Protein AF-G8PAB4-F1 (afdb_monomer_lite)

Radius of gyration: 19.18 Å; chains: 1; bounding box: 42×25×49 Å

Structure (mmCIF, N/CA/C/O backbone):
data_AF-G8PAB4-F1
#
_entry.id   AF-G8PAB4-F1
#
loop_
_atom_site.group_PDB
_atom_site.id
_atom_site.type_symbol
_atom_site.label_atom_id
_atom_site.label_alt_id
_atom_site.label_comp_id
_atom_site.label_asym_id
_atom_site.label_entity_id
_atom_site.label_seq_id
_atom_site.pdbx_PDB_ins_code
_atom_site.Cartn_x
_atom_site.Cartn_y
_atom_site.Cartn_z
_atom_site.occupancy
_atom_site.B_iso_or_equiv
_atom_site.auth_seq_id
_atom_site.auth_comp_id
_atom_site.auth_asym_id
_atom_site.auth_atom_id
_atom_site.pdbx_PDB_model_num
ATOM 1 N N . MET A 1 1 ? -9.736 18.673 10.067 1.00 57.06 1 MET A N 1
ATOM 2 C CA . MET A 1 1 ? -11.019 18.011 9.755 1.00 57.06 1 MET A CA 1
ATOM 3 C C . MET A 1 1 ? -11.489 17.278 11.002 1.00 57.06 1 MET A C 1
ATOM 5 O O . MET A 1 1 ? -10.671 17.050 11.885 1.00 57.06 1 MET A O 1
ATOM 9 N N . ASN A 1 2 ? -12.789 17.009 11.145 1.00 74.50 2 ASN A N 1
ATOM 10 C CA . ASN A 1 2 ? -13.299 16.189 12.247 1.00 74.50 2 ASN A CA 1
ATOM 11 C C . ASN A 1 2 ? -12.961 14.717 11.953 1.00 74.50 2 ASN A C 1
ATOM 13 O O . ASN A 1 2 ? -13.201 14.254 10.841 1.00 74.50 2 ASN A O 1
ATOM 17 N N . THR A 1 3 ? -12.430 13.981 12.931 1.00 77.19 3 THR A N 1
ATOM 18 C CA . THR A 1 3 ? -12.027 12.567 12.799 1.00 77.19 3 THR A CA 1
ATOM 19 C C . THR A 1 3 ? -13.170 11.675 12.298 1.00 77.19 3 THR A C 1
ATOM 21 O O . THR A 1 3 ? -12.940 10.711 11.573 1.00 77.19 3 THR A O 1
ATOM 24 N N . ARG A 1 4 ? -14.425 12.024 12.611 1.00 75.19 4 ARG A N 1
ATOM 25 C CA . ARG A 1 4 ? -15.613 11.330 12.087 1.00 75.19 4 ARG A CA 1
ATOM 26 C C . ARG A 1 4 ? -15.779 11.461 10.572 1.00 75.19 4 ARG A C 1
ATOM 28 O O . ARG A 1 4 ? -16.121 10.482 9.912 1.00 75.19 4 ARG A O 1
ATOM 35 N N . ASP A 1 5 ? -15.517 12.645 10.024 1.00 81.50 5 ASP A N 1
ATOM 36 C CA . ASP A 1 5 ? -15.650 12.892 8.585 1.00 81.50 5 ASP A CA 1
ATOM 37 C C . ASP A 1 5 ? -14.585 12.118 7.796 1.00 81.50 5 ASP A C 1
ATOM 39 O O . ASP A 1 5 ? -14.875 11.581 6.729 1.00 81.50 5 ASP A O 1
ATOM 43 N N . GLU A 1 6 ? -13.377 11.992 8.354 1.00 81.38 6 GLU A N 1
ATOM 44 C CA . GLU A 1 6 ? -12.270 11.218 7.775 1.00 81.38 6 GLU A CA 1
ATOM 45 C C . GLU A 1 6 ? -12.570 9.712 7.740 1.00 81.38 6 GLU A C 1
ATOM 47 O O . GLU A 1 6 ? -12.356 9.058 6.715 1.00 81.38 6 GLU A O 1
ATOM 52 N N . LEU A 1 7 ? -13.129 9.158 8.822 1.00 80.69 7 LEU A N 1
ATOM 53 C CA . LEU A 1 7 ? -13.541 7.752 8.871 1.00 80.69 7 LEU A CA 1
ATOM 54 C C . LEU A 1 7 ? -14.659 7.459 7.866 1.00 80.69 7 LEU A 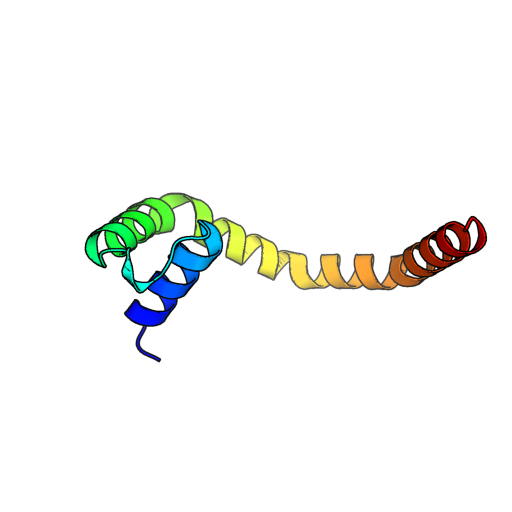C 1
ATOM 56 O O . LEU A 1 7 ? -14.579 6.482 7.119 1.00 80.69 7 LEU A O 1
ATOM 60 N N . ARG A 1 8 ? -15.677 8.325 7.793 1.00 83.94 8 ARG A N 1
ATOM 61 C CA . ARG A 1 8 ? -16.777 8.174 6.831 1.00 83.94 8 ARG A CA 1
ATOM 62 C C . ARG A 1 8 ? -16.272 8.212 5.393 1.00 83.94 8 ARG A C 1
ATOM 64 O O . ARG A 1 8 ? -16.664 7.357 4.602 1.00 83.94 8 ARG A O 1
ATOM 71 N N . GLN A 1 9 ? -15.389 9.154 5.073 1.00 85.81 9 GLN A N 1
ATOM 72 C CA . GLN A 1 9 ? -14.804 9.271 3.741 1.00 85.81 9 GLN A CA 1
ATOM 73 C C . GLN A 1 9 ? -14.013 8.010 3.369 1.00 85.81 9 GLN A C 1
ATOM 75 O O . GLN A 1 9 ? -14.270 7.413 2.328 1.00 85.81 9 GLN A O 1
ATOM 80 N N . THR A 1 10 ? -13.149 7.537 4.271 1.00 81.38 10 THR A N 1
ATOM 81 C CA . THR A 1 10 ? -12.339 6.323 4.072 1.00 81.38 10 THR A CA 1
ATOM 82 C C . THR A 1 10 ? -13.210 5.081 3.855 1.00 81.38 10 THR A C 1
ATOM 84 O O . THR A 1 10 ? -12.950 4.277 2.962 1.00 81.38 10 THR A O 1
ATOM 87 N N . TYR A 1 11 ? -14.275 4.919 4.647 1.00 82.38 11 TYR A N 1
ATOM 88 C CA . TYR A 1 11 ? -15.228 3.816 4.491 1.00 82.38 11 TYR A CA 1
ATOM 89 C C . TYR A 1 11 ? -15.929 3.853 3.129 1.00 82.38 11 TYR A C 1
ATOM 91 O O . TYR A 1 11 ? -16.031 2.836 2.442 1.00 82.38 11 TYR A O 1
ATOM 99 N N . CYS A 1 12 ? -16.396 5.033 2.724 1.00 86.81 12 CYS A N 1
ATOM 100 C CA . CYS A 1 12 ? -17.101 5.222 1.461 1.00 86.81 12 CYS A CA 1
ATOM 101 C C . CYS A 1 12 ? -16.192 4.986 0.251 1.00 86.81 12 CYS A C 1
ATOM 103 O O . CYS A 1 12 ? -16.624 4.354 -0.710 1.00 86.81 12 CYS A O 1
ATOM 105 N N . GLU A 1 13 ? -14.933 5.421 0.315 1.00 85.19 13 GLU A N 1
ATOM 106 C CA . GLU A 1 13 ? -13.923 5.158 -0.714 1.00 85.19 13 GLU A CA 1
ATOM 107 C C . GLU A 1 13 ? -13.621 3.664 -0.844 1.00 85.19 13 GLU A C 1
ATOM 109 O O . GLU A 1 13 ? -13.613 3.131 -1.952 1.00 85.19 13 GLU A O 1
ATOM 114 N N . PHE A 1 14 ? -13.446 2.965 0.280 1.00 83.12 14 PHE A N 1
ATOM 115 C CA . PHE A 1 14 ? -13.117 1.541 0.278 1.00 83.12 14 PHE A CA 1
ATOM 116 C C . PHE A 1 14 ? -14.232 0.671 -0.321 1.00 83.12 14 PHE A C 1
ATOM 118 O O . PHE A 1 14 ? -13.958 -0.287 -1.041 1.00 83.12 14 PHE A O 1
ATOM 125 N N . PHE A 1 15 ? -15.495 1.003 -0.038 1.00 83.56 15 PHE A N 1
ATOM 126 C CA . PHE A 1 15 ? -16.656 0.237 -0.505 1.00 83.56 15 PHE A CA 1
ATOM 127 C C . PHE A 1 15 ? -17.355 0.842 -1.733 1.00 83.56 15 PHE A C 1
ATOM 129 O O . PHE A 1 15 ? -18.377 0.308 -2.166 1.00 83.56 15 PHE A O 1
ATOM 136 N N . ALA A 1 16 ? -16.826 1.935 -2.293 1.00 86.81 16 ALA A N 1
ATOM 137 C CA . ALA A 1 16 ? -17.434 2.701 -3.385 1.00 86.81 16 ALA A CA 1
ATOM 138 C C . ALA A 1 16 ? -18.905 3.092 -3.116 1.00 86.81 16 ALA A C 1
ATOM 140 O O . ALA A 1 16 ? -19.773 2.981 -3.987 1.00 86.81 16 ALA A O 1
ATOM 141 N N . ILE A 1 17 ? -19.198 3.540 -1.892 1.00 87.56 17 ILE A N 1
ATOM 142 C CA . ILE A 1 17 ? -20.540 3.957 -1.464 1.00 87.56 17 ILE A CA 1
ATOM 143 C C . ILE A 1 17 ? -20.628 5.487 -1.466 1.00 87.56 17 ILE A C 1
ATOM 145 O O . ILE A 1 17 ? -19.682 6.178 -1.111 1.00 87.56 17 ILE A O 1
ATOM 149 N N . ASP A 1 18 ? -21.785 6.029 -1.849 1.00 85.06 18 ASP A N 1
ATOM 150 C CA . ASP A 1 18 ? -22.082 7.460 -1.721 1.00 85.06 18 ASP A CA 1
ATOM 151 C C . ASP A 1 18 ? -22.101 7.879 -0.233 1.00 85.06 18 ASP A C 1
ATOM 153 O O . ASP A 1 18 ? -22.912 7.337 0.530 1.00 85.06 18 ASP A O 1
ATOM 157 N N . PRO A 1 19 ? -21.288 8.869 0.187 1.00 82.50 19 PRO A N 1
ATOM 158 C CA . PRO A 1 19 ? -21.249 9.357 1.567 1.00 82.50 19 PRO A CA 1
ATOM 159 C C . PRO A 1 19 ? -22.599 9.826 2.114 1.00 82.50 19 PRO A C 1
ATOM 161 O O . PRO A 1 19 ? -22.808 9.813 3.327 1.00 82.50 19 PRO A O 1
ATOM 164 N N . ASN A 1 20 ? -23.532 10.225 1.244 1.00 84.50 20 ASN A N 1
ATOM 165 C CA . ASN A 1 20 ? -24.878 10.656 1.634 1.00 84.50 20 ASN A CA 1
ATOM 166 C C . ASN A 1 20 ? -25.837 9.487 1.907 1.00 84.50 20 ASN A C 1
ATOM 168 O O . ASN A 1 20 ? -26.949 9.703 2.387 1.00 84.50 20 ASN A O 1
ATOM 172 N N . LYS A 1 21 ? -25.435 8.253 1.583 1.00 83.50 21 LYS A N 1
ATOM 173 C CA . LYS A 1 21 ? -26.237 7.031 1.756 1.00 83.50 21 LYS A CA 1
ATOM 174 C C . LYS A 1 21 ? -25.746 6.147 2.900 1.00 83.50 21 LYS A C 1
ATOM 176 O O . LYS A 1 21 ? -26.318 5.084 3.131 1.00 83.50 21 LYS A O 1
ATOM 181 N N . VAL A 1 22 ? -24.705 6.577 3.607 1.00 82.50 22 VAL A N 1
ATOM 182 C CA . VAL A 1 22 ? -24.093 5.851 4.721 1.00 82.50 22 VAL A CA 1
ATOM 183 C C . VAL A 1 22 ? -24.491 6.504 6.033 1.00 82.50 22 VAL A C 1
ATOM 185 O O . VAL A 1 22 ? -24.402 7.721 6.179 1.00 82.50 22 VAL A O 1
ATOM 188 N N . ARG A 1 23 ? -24.926 5.686 6.996 1.00 86.75 23 ARG A N 1
ATOM 189 C CA . ARG A 1 23 ? -25.178 6.154 8.359 1.00 86.75 23 ARG A CA 1
ATOM 190 C C . ARG A 1 23 ? -23.904 6.073 9.193 1.00 86.75 23 ARG A C 1
ATOM 192 O O . ARG A 1 23 ? -23.175 5.085 9.111 1.00 86.75 23 ARG A O 1
ATOM 199 N N . ASP A 1 24 ? -23.692 7.067 10.047 1.00 81.00 24 ASP A N 1
ATOM 200 C CA . ASP A 1 24 ? -22.490 7.168 10.884 1.00 81.00 24 ASP A CA 1
ATOM 201 C C . ASP A 1 24 ? -22.300 5.962 11.819 1.00 81.00 24 ASP A C 1
ATOM 203 O O . ASP A 1 24 ? -21.176 5.518 12.034 1.00 81.00 24 ASP A O 1
ATOM 207 N N . ASP A 1 25 ? -23.386 5.366 12.314 1.00 81.81 25 ASP A N 1
ATOM 208 C CA . ASP A 1 25 ? -23.334 4.211 13.217 1.00 81.81 25 ASP A CA 1
ATOM 209 C C . ASP A 1 25 ? -22.820 2.931 12.535 1.00 81.81 25 ASP A C 1
ATOM 211 O O . ASP A 1 25 ? -22.199 2.082 13.173 1.00 81.81 25 ASP A O 1
ATOM 215 N N . GLN A 1 26 ? -23.025 2.798 11.221 1.00 80.69 26 GLN A N 1
ATOM 216 C CA . GLN A 1 26 ? -22.473 1.691 10.435 1.00 80.69 26 GLN A CA 1
ATOM 217 C C . GLN A 1 26 ? -20.965 1.851 10.218 1.00 80.69 26 GLN A C 1
ATOM 219 O O . GLN A 1 26 ? -20.230 0.862 10.235 1.00 80.69 26 GLN A O 1
ATOM 224 N N . VAL A 1 27 ? -20.510 3.095 10.042 1.00 83.31 27 VAL A N 1
ATOM 225 C CA . VAL A 1 27 ? -19.091 3.445 9.900 1.00 83.31 27 VAL A CA 1
ATOM 226 C C . VAL A 1 27 ? -18.362 3.201 11.216 1.00 83.31 27 VAL A C 1
ATOM 228 O O . VAL A 1 27 ? -17.338 2.519 11.230 1.00 83.31 27 VAL A O 1
ATOM 231 N N . GLU A 1 28 ? -18.908 3.688 12.332 1.00 82.12 28 GLU A N 1
ATOM 232 C CA . GLU A 1 28 ? -18.324 3.484 13.661 1.00 82.12 28 GLU A CA 1
ATOM 233 C C . GLU A 1 28 ? -18.234 2.000 14.011 1.00 82.12 28 GLU A C 1
ATOM 235 O O . GLU A 1 28 ? -17.148 1.523 14.332 1.00 82.12 28 GLU A O 1
ATOM 240 N N . ALA A 1 29 ? -19.313 1.232 13.829 1.00 82.38 29 ALA A N 1
ATOM 241 C CA . ALA A 1 29 ? -19.297 -0.207 14.090 1.00 82.38 29 ALA A CA 1
ATOM 242 C C . ALA A 1 29 ? -18.284 -0.963 13.207 1.00 82.38 29 ALA A C 1
ATOM 244 O O . ALA A 1 29 ? -17.663 -1.934 13.651 1.00 82.38 29 ALA A O 1
ATOM 245 N N 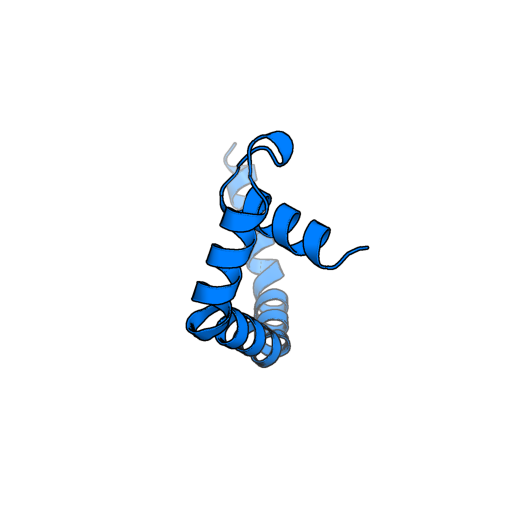. PHE A 1 30 ? -18.090 -0.531 11.955 1.00 82.50 30 PHE A N 1
ATOM 246 C CA . PHE A 1 30 ? -17.070 -1.103 11.078 1.00 82.50 30 PHE A CA 1
ATOM 247 C C . PHE A 1 30 ? -15.663 -0.850 11.621 1.00 82.50 30 PHE A C 1
ATOM 249 O O . PHE A 1 30 ? -14.883 -1.800 11.745 1.00 82.50 30 PHE A O 1
ATOM 256 N N . PHE A 1 31 ? -15.337 0.398 11.959 1.00 77.38 31 PHE A N 1
ATOM 257 C CA . PHE A 1 31 ? -14.005 0.738 12.446 1.00 77.38 31 PHE A CA 1
ATOM 258 C C . PHE A 1 31 ? -13.749 0.220 13.857 1.00 77.38 31 PHE A C 1
ATOM 260 O O . PHE A 1 31 ? -12.648 -0.251 14.103 1.00 77.38 31 PHE A O 1
ATOM 267 N N . GLU A 1 32 ? -14.722 0.185 14.764 1.00 81.50 32 GLU A N 1
ATOM 268 C CA . GLU A 1 32 ? -14.568 -0.462 16.077 1.00 81.50 32 GLU A CA 1
ATOM 269 C C . GLU A 1 32 ? -14.261 -1.956 15.931 1.00 81.50 32 GLU A C 1
ATOM 271 O O . GLU A 1 32 ? -13.334 -2.478 16.551 1.00 81.50 32 GLU A O 1
ATOM 276 N N . LYS A 1 33 ? -14.971 -2.648 15.032 1.00 76.00 33 LYS A N 1
ATOM 277 C CA . LYS A 1 33 ? -14.720 -4.066 14.766 1.00 76.00 33 LYS A CA 1
ATOM 278 C C . LYS A 1 33 ? -13.331 -4.304 14.164 1.00 76.00 33 LYS A C 1
ATOM 280 O O . LYS A 1 33 ? -12.647 -5.230 14.587 1.00 76.00 33 LYS A O 1
ATOM 285 N N . HIS A 1 34 ? -12.898 -3.486 13.203 1.00 68.50 34 HIS A N 1
ATOM 286 C CA . HIS A 1 34 ? -11.664 -3.730 12.437 1.00 68.50 34 HIS A CA 1
ATOM 287 C C . HIS A 1 34 ? -10.405 -3.049 12.994 1.00 68.50 34 HIS A C 1
ATOM 289 O O . HIS A 1 34 ? -9.293 -3.497 12.691 1.00 68.50 34 HIS A O 1
ATOM 295 N N . SER A 1 35 ? -10.554 -2.015 13.827 1.00 65.25 35 SER A N 1
ATOM 296 C CA . SER A 1 35 ? -9.455 -1.394 14.584 1.00 65.25 35 SER A CA 1
ATOM 297 C C . SER A 1 35 ? -8.801 -2.391 15.536 1.00 65.25 35 SER A C 1
ATOM 299 O O . SER A 1 35 ? -7.598 -2.322 15.766 1.00 65.25 35 SER A O 1
ATOM 301 N N . SER A 1 36 ? -9.570 -3.374 16.012 1.00 59.62 36 SER A N 1
ATOM 302 C CA . SER A 1 36 ? -9.085 -4.423 16.906 1.00 59.62 36 SER A CA 1
ATOM 303 C C . SER A 1 36 ? -8.232 -5.510 16.240 1.00 59.62 36 SER A C 1
ATOM 305 O O . SER A 1 36 ? -7.587 -6.265 16.963 1.00 59.62 36 SER A O 1
ATOM 307 N N . THR A 1 37 ? -8.218 -5.644 14.904 1.00 58.03 37 THR A N 1
ATOM 308 C CA . THR A 1 37 ? -7.650 -6.869 14.298 1.00 58.03 37 THR A CA 1
ATOM 309 C C . THR A 1 37 ? -6.786 -6.711 13.050 1.00 58.03 37 THR A C 1
ATOM 311 O O . THR A 1 37 ? -5.845 -7.485 12.941 1.00 58.03 37 THR A O 1
ATOM 314 N N . ASN A 1 38 ? -7.004 -5.752 12.135 1.00 66.62 38 ASN A N 1
ATOM 315 C CA . ASN A 1 38 ? -6.298 -5.805 10.834 1.00 66.62 38 ASN A CA 1
ATOM 316 C C . ASN A 1 38 ? -5.709 -4.484 10.315 1.00 66.62 38 ASN A C 1
ATOM 318 O O . ASN A 1 38 ? -4.646 -4.508 9.696 1.00 66.62 38 ASN A O 1
ATOM 322 N N . PHE A 1 39 ? -6.335 -3.329 10.558 1.00 68.69 39 PHE A N 1
ATOM 323 C CA . PHE A 1 39 ? -5.861 -2.079 9.940 1.00 68.69 39 PHE A CA 1
ATOM 324 C C . PHE A 1 39 ? -4.559 -1.549 10.547 1.00 68.69 39 PHE A C 1
ATOM 326 O O . PHE A 1 39 ? -3.672 -1.139 9.804 1.00 68.69 39 PHE A O 1
ATOM 333 N N . GLY A 1 40 ? -4.409 -1.603 11.874 1.00 73.75 40 GLY A N 1
ATOM 334 C CA . GLY A 1 40 ? -3.192 -1.124 12.537 1.00 73.75 40 GLY A CA 1
ATOM 335 C C . GLY A 1 40 ? -1.956 -1.946 12.164 1.00 73.75 40 GLY A C 1
ATOM 336 O O . GLY A 1 40 ? -0.906 -1.388 11.863 1.00 73.75 40 GLY A O 1
ATOM 337 N N . ALA A 1 41 ? -2.093 -3.274 12.106 1.00 80.12 41 ALA A N 1
ATOM 338 C CA . ALA A 1 41 ? -1.011 -4.162 11.684 1.00 80.12 41 ALA A CA 1
ATOM 339 C C . ALA A 1 41 ? -0.629 -3.942 10.210 1.00 80.12 41 ALA A C 1
ATOM 341 O O . ALA A 1 41 ? 0.555 -3.888 9.887 1.00 80.12 41 ALA A O 1
ATOM 342 N N . LEU A 1 42 ? -1.619 -3.750 9.328 1.00 81.12 42 LEU A N 1
ATOM 343 C CA . LEU A 1 42 ? -1.381 -3.443 7.917 1.00 81.12 42 LEU A CA 1
ATOM 344 C C . LEU A 1 42 ? -0.669 -2.095 7.739 1.00 81.12 42 LEU A C 1
ATOM 346 O O . LEU A 1 42 ? 0.313 -2.007 7.005 1.00 81.12 42 LEU A O 1
ATOM 350 N N . GLN A 1 43 ? -1.139 -1.056 8.432 1.00 83.00 43 GLN A N 1
ATOM 351 C CA . GLN A 1 43 ? -0.532 0.273 8.402 1.00 83.00 43 GLN A CA 1
ATOM 352 C C . GLN A 1 43 ? 0.919 0.231 8.891 1.00 83.00 43 GLN A C 1
ATOM 354 O O . GLN A 1 43 ? 1.805 0.759 8.220 1.00 83.00 43 GLN A O 1
ATOM 359 N N . ASN A 1 44 ? 1.174 -0.4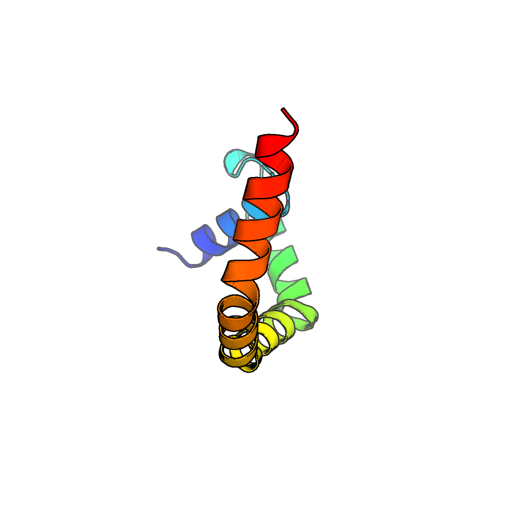33 10.021 1.00 85.94 44 ASN A N 1
ATOM 360 C CA . ASN A 1 44 ? 2.521 -0.570 10.567 1.00 85.94 44 ASN A CA 1
ATOM 361 C C . ASN A 1 44 ? 3.434 -1.352 9.619 1.00 85.94 44 ASN A C 1
ATOM 363 O O . ASN A 1 44 ? 4.543 -0.901 9.355 1.00 85.94 44 ASN A O 1
ATOM 367 N N . GLY A 1 45 ? 2.946 -2.444 9.023 1.00 89.06 45 GLY A N 1
ATOM 368 C CA . GLY A 1 45 ? 3.702 -3.199 8.024 1.00 89.06 45 GLY A CA 1
ATOM 369 C C . GLY A 1 45 ? 4.090 -2.350 6.809 1.00 89.06 45 GLY A C 1
ATOM 370 O O . GLY A 1 45 ? 5.233 -2.400 6.363 1.00 89.06 45 GLY A O 1
ATOM 371 N N . TYR A 1 46 ? 3.188 -1.503 6.298 1.00 90.44 46 TYR A N 1
ATOM 372 C CA . TYR A 1 46 ? 3.533 -0.578 5.212 1.00 90.44 46 TYR A CA 1
ATOM 373 C C . TYR A 1 46 ? 4.569 0.470 5.625 1.00 90.44 46 TYR A C 1
ATOM 375 O O . TYR A 1 46 ? 5.432 0.803 4.815 1.00 90.44 46 TYR A O 1
ATOM 383 N N . ILE A 1 47 ? 4.505 0.978 6.859 1.00 91.88 47 ILE A N 1
ATOM 384 C CA . ILE A 1 47 ? 5.487 1.936 7.386 1.00 91.88 47 ILE A CA 1
ATOM 385 C C . ILE A 1 47 ? 6.863 1.273 7.526 1.00 91.88 47 ILE A C 1
ATOM 387 O O . ILE A 1 47 ? 7.852 1.820 7.040 1.00 91.88 47 ILE A O 1
ATOM 391 N N . GLU A 1 48 ? 6.926 0.090 8.138 1.00 95.44 48 GLU A N 1
ATOM 392 C CA . GLU A 1 48 ? 8.163 -0.677 8.337 1.00 95.44 48 GLU A CA 1
ATOM 393 C C . GLU A 1 48 ? 8.834 -1.025 7.003 1.00 95.44 48 GLU A C 1
ATOM 395 O O . GLU A 1 48 ? 10.052 -0.912 6.859 1.00 95.44 48 GLU A O 1
ATOM 400 N N . MET A 1 49 ? 8.035 -1.380 5.995 1.00 95.38 49 MET A N 1
ATOM 401 C CA . MET A 1 49 ? 8.528 -1.788 4.680 1.00 95.38 49 MET A CA 1
ATOM 402 C C . MET A 1 49 ? 8.711 -0.623 3.699 1.00 95.38 49 MET A C 1
ATOM 404 O O . MET A 1 49 ? 9.231 -0.832 2.603 1.00 95.38 49 MET A O 1
ATOM 408 N N . ALA A 1 50 ? 8.322 0.606 4.058 1.00 93.12 50 ALA A N 1
ATOM 409 C CA . ALA A 1 50 ? 8.286 1.747 3.140 1.00 93.12 50 ALA A CA 1
ATOM 410 C C . ALA A 1 50 ? 9.636 2.016 2.458 1.00 93.12 50 ALA A C 1
ATOM 412 O O . ALA A 1 50 ? 9.685 2.307 1.261 1.00 93.12 50 ALA A O 1
ATOM 413 N N . GLN A 1 51 ? 10.738 1.907 3.206 1.00 93.25 51 GLN A N 1
ATOM 414 C CA . GLN A 1 51 ? 12.079 2.125 2.666 1.00 93.25 51 GLN A CA 1
ATOM 415 C C . GLN A 1 51 ? 12.477 1.034 1.667 1.00 93.25 51 GLN A C 1
ATOM 417 O O . GLN A 1 51 ? 12.977 1.362 0.592 1.00 93.25 51 GLN A O 1
ATOM 422 N N . LEU A 1 52 ? 12.231 -0.238 1.996 1.00 95.81 52 LEU A N 1
ATOM 423 C CA . LEU A 1 52 ? 12.531 -1.356 1.101 1.00 95.81 52 LEU A CA 1
ATOM 424 C C . LEU A 1 52 ? 11.695 -1.264 -0.177 1.00 95.81 52 LEU A C 1
ATOM 426 O O . LEU A 1 52 ? 12.238 -1.345 -1.276 1.00 95.81 52 LEU A O 1
ATOM 430 N N . ASN A 1 53 ? 10.390 -1.022 -0.034 1.00 93.81 53 ASN A N 1
ATOM 431 C CA . ASN A 1 53 ? 9.480 -0.873 -1.165 1.00 93.81 53 ASN A CA 1
ATOM 432 C C . ASN A 1 53 ? 9.938 0.262 -2.0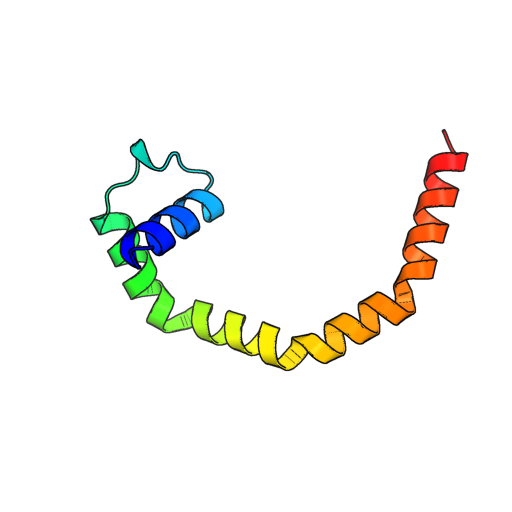89 1.00 93.81 53 ASN A C 1
ATOM 434 O O . ASN A 1 53 ? 9.955 0.093 -3.303 1.00 93.81 53 ASN A O 1
ATOM 438 N N . ARG A 1 54 ? 10.395 1.391 -1.527 1.00 93.50 54 ARG A N 1
ATOM 439 C CA . ARG A 1 54 ? 10.941 2.504 -2.314 1.00 93.50 54 ARG A CA 1
ATOM 440 C C . ARG A 1 54 ? 12.211 2.124 -3.080 1.00 93.50 54 ARG A C 1
ATOM 442 O O . ARG A 1 54 ? 12.363 2.552 -4.219 1.00 93.50 54 ARG A O 1
ATOM 449 N N . GLN A 1 55 ? 13.122 1.372 -2.464 1.00 95.62 55 GLN A N 1
ATOM 450 C CA . GLN A 1 55 ? 14.357 0.930 -3.122 1.00 95.62 55 GLN A CA 1
ATOM 451 C C . GLN A 1 55 ? 14.052 0.001 -4.297 1.00 95.62 55 GLN A C 1
ATOM 453 O O . GLN A 1 55 ? 14.519 0.259 -5.398 1.00 95.62 55 GLN A O 1
ATOM 458 N N . ILE A 1 56 ? 13.186 -0.995 -4.090 1.00 94.25 56 ILE A N 1
ATOM 459 C CA . ILE A 1 56 ? 12.744 -1.907 -5.153 1.00 94.25 56 ILE A CA 1
ATOM 460 C C . ILE A 1 56 ? 12.115 -1.117 -6.308 1.00 94.25 56 ILE A C 1
ATOM 462 O O . ILE A 1 56 ? 12.515 -1.289 -7.453 1.00 94.25 56 ILE A O 1
ATOM 466 N N . THR A 1 57 ? 11.177 -0.204 -6.032 1.00 93.25 57 THR A N 1
ATOM 467 C CA . THR A 1 57 ? 10.573 0.622 -7.091 1.00 93.25 57 THR A CA 1
ATOM 468 C C . THR A 1 57 ? 11.624 1.416 -7.864 1.00 93.25 57 THR A C 1
ATOM 470 O O . THR A 1 57 ? 11.559 1.486 -9.086 1.00 93.25 57 THR A O 1
ATOM 473 N N . ASN A 1 58 ? 12.609 1.995 -7.178 1.00 93.38 58 ASN A N 1
ATOM 474 C CA . ASN A 1 58 ? 13.668 2.740 -7.847 1.00 93.38 58 ASN A CA 1
ATOM 475 C C . ASN A 1 58 ? 14.518 1.835 -8.757 1.00 93.38 58 ASN A C 1
ATOM 477 O O . ASN A 1 58 ? 14.737 2.182 -9.916 1.00 93.38 58 ASN A O 1
ATOM 481 N N . ASP A 1 59 ? 14.933 0.670 -8.256 1.00 93.75 59 ASP A N 1
ATOM 482 C CA . ASP A 1 59 ? 15.825 -0.262 -8.957 1.00 93.75 59 ASP A CA 1
ATOM 483 C C . ASP A 1 59 ? 15.189 -0.872 -10.217 1.00 93.75 59 ASP A C 1
ATOM 485 O O . ASP A 1 59 ? 15.901 -1.190 -11.168 1.00 93.75 59 ASP A O 1
ATOM 489 N N . PHE A 1 60 ? 13.860 -1.009 -10.247 1.00 91.94 60 PHE A N 1
ATOM 490 C CA . PHE A 1 60 ? 13.131 -1.622 -11.365 1.00 91.94 60 PHE A CA 1
ATOM 491 C C . PHE A 1 60 ? 12.340 -0.630 -12.233 1.00 91.94 60 PHE A C 1
ATOM 493 O O . PHE A 1 60 ? 11.787 -1.035 -13.255 1.00 91.94 60 PHE A O 1
ATOM 500 N N . SER A 1 61 ? 12.324 0.662 -11.888 1.00 90.62 61 SER A N 1
ATOM 501 C CA . SER A 1 61 ? 11.569 1.691 -12.625 1.00 90.62 61 SER A CA 1
ATOM 502 C C . SER A 1 61 ? 11.934 1.784 -14.115 1.00 90.62 61 SER A C 1
ATOM 504 O O . SER A 1 61 ? 11.068 2.007 -14.959 1.00 9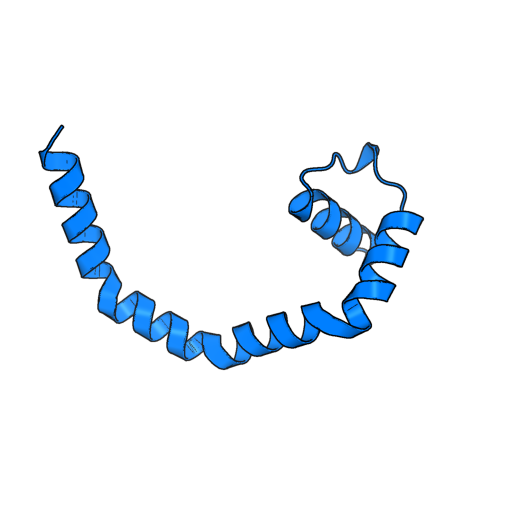0.62 61 SER A O 1
ATOM 506 N N . SER A 1 62 ? 13.203 1.564 -14.474 1.00 88.88 62 SER A N 1
ATOM 507 C CA . SER A 1 62 ? 13.640 1.558 -15.875 1.00 88.88 62 SER A CA 1
ATOM 508 C C . SER A 1 62 ? 13.085 0.367 -16.658 1.00 88.88 62 SER A C 1
ATOM 510 O O . SER A 1 62 ? 12.718 0.518 -17.819 1.00 88.88 62 SER A O 1
ATOM 512 N N . CYS A 1 63 ? 12.972 -0.805 -16.025 1.00 90.75 63 CYS A N 1
ATOM 513 C CA . CYS A 1 63 ? 12.425 -2.003 -16.662 1.00 90.75 63 CYS A CA 1
ATOM 514 C C . CYS A 1 63 ? 10.932 -1.847 -16.977 1.00 90.75 63 CYS A C 1
ATOM 516 O O . CYS A 1 63 ? 10.465 -2.352 -17.998 1.00 90.75 63 CYS A O 1
ATOM 518 N N . GLU A 1 64 ? 10.186 -1.142 -16.123 1.00 88.75 64 GLU A N 1
ATOM 519 C CA . GLU A 1 64 ? 8.779 -0.809 -16.375 1.00 88.75 64 GLU A CA 1
ATOM 520 C C . GLU A 1 64 ? 8.647 0.117 -17.592 1.00 88.75 64 GLU A C 1
ATOM 522 O O . GLU A 1 64 ? 7.853 -0.167 -18.490 1.00 88.75 64 GLU A O 1
ATOM 527 N N . ALA A 1 65 ? 9.483 1.158 -17.672 1.00 87.56 65 ALA A N 1
ATOM 528 C CA . ALA A 1 65 ? 9.496 2.092 -18.799 1.00 87.56 65 ALA A CA 1
ATOM 529 C C . ALA A 1 65 ? 9.874 1.415 -20.133 1.00 87.56 65 ALA A C 1
ATOM 531 O O . ALA A 1 65 ? 9.262 1.686 -21.165 1.00 87.56 65 ALA A O 1
ATOM 532 N N . GLU A 1 66 ? 10.851 0.505 -20.123 1.00 90.31 66 GLU A N 1
ATOM 533 C CA . GLU A 1 66 ? 11.233 -0.286 -21.302 1.00 90.31 66 GLU A CA 1
ATOM 534 C C . GLU A 1 66 ? 10.106 -1.226 -21.755 1.00 90.31 66 GLU A C 1
ATOM 536 O O . GLU A 1 66 ? 9.812 -1.325 -22.949 1.00 90.31 66 GLU A O 1
ATOM 541 N N . CYS A 1 67 ? 9.429 -1.890 -20.811 1.00 89.19 67 CYS A N 1
ATOM 542 C CA . CYS A 1 67 ? 8.267 -2.727 -21.118 1.00 89.19 67 CYS A CA 1
ATOM 543 C C . CYS A 1 67 ? 7.122 -1.914 -21.734 1.00 89.19 67 CYS A C 1
ATOM 545 O O . CYS A 1 67 ? 6.505 -2.360 -22.704 1.00 89.19 67 CYS A O 1
ATOM 547 N N . GLU A 1 68 ? 6.834 -0.733 -21.183 1.00 90.19 68 GLU A N 1
ATOM 548 C CA . GLU A 1 68 ? 5.805 0.169 -21.700 1.00 90.19 68 GLU A CA 1
ATOM 549 C C . GLU A 1 68 ? 6.141 0.645 -23.120 1.00 90.19 68 GLU A C 1
ATOM 551 O O . GLU A 1 68 ? 5.292 0.562 -24.009 1.00 90.19 68 GLU A O 1
ATOM 556 N N . ALA A 1 69 ? 7.390 1.047 -23.370 1.00 88.81 69 ALA A N 1
ATOM 557 C CA . ALA A 1 69 ? 7.850 1.435 -24.701 1.00 88.81 69 ALA A CA 1
ATOM 558 C C . ALA A 1 69 ? 7.653 0.304 -25.726 1.00 88.81 69 ALA A C 1
ATOM 560 O O . ALA A 1 69 ? 7.063 0.524 -26.783 1.00 88.81 69 ALA A O 1
ATOM 561 N N . HIS A 1 70 ? 8.047 -0.928 -25.391 1.00 87.31 70 HIS A N 1
ATOM 562 C CA . HIS A 1 70 ? 7.855 -2.083 -26.272 1.00 87.31 70 HIS A CA 1
ATOM 563 C C . HIS A 1 70 ? 6.386 -2.453 -26.514 1.00 87.31 70 HIS A C 1
ATOM 565 O O . HIS A 1 70 ? 6.045 -2.974 -27.580 1.00 87.31 70 HIS A O 1
ATOM 571 N N . LEU A 1 71 ? 5.506 -2.221 -25.538 1.00 88.62 71 LEU A N 1
ATOM 572 C CA . LEU A 1 71 ? 4.067 -2.401 -25.726 1.00 88.62 71 LEU A CA 1
ATOM 573 C C . LEU A 1 71 ? 3.499 -1.363 -26.694 1.00 88.62 71 LEU A C 1
ATOM 575 O O . LEU A 1 71 ? 2.691 -1.721 -27.548 1.00 88.62 71 LEU A O 1
ATOM 579 N N . LEU A 1 72 ? 3.931 -0.108 -26.582 1.00 85.06 72 LEU A N 1
ATOM 580 C CA 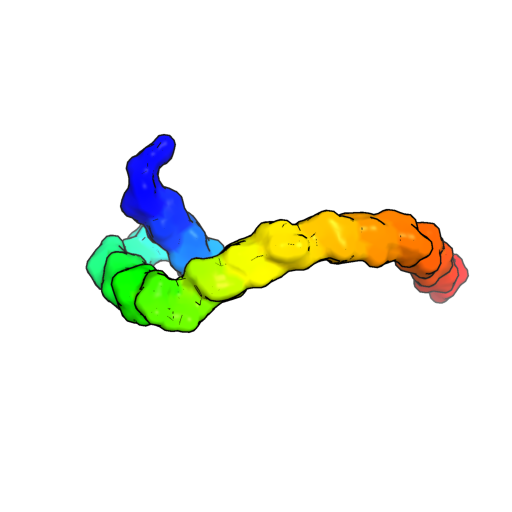. LEU A 1 72 ? 3.472 0.982 -27.440 1.00 85.06 72 LEU A CA 1
ATOM 581 C C . LEU A 1 72 ? 4.003 0.866 -28.875 1.00 85.06 72 LEU A C 1
ATOM 583 O O . LEU A 1 72 ? 3.271 1.178 -29.801 1.00 85.06 72 LEU A O 1
ATOM 587 N N . GLU A 1 73 ? 5.214 0.343 -29.081 1.00 84.00 73 GLU A N 1
ATOM 588 C CA . GLU A 1 73 ? 5.772 0.057 -30.417 1.00 84.00 73 GLU A CA 1
ATOM 589 C C . GLU A 1 73 ? 5.018 -1.045 -31.187 1.00 84.00 73 GLU A C 1
ATOM 591 O O . GLU A 1 73 ? 5.206 -1.208 -32.394 1.00 84.00 73 GLU A O 1
ATOM 596 N N . ARG A 1 74 ? 4.188 -1.842 -30.502 1.00 73.62 74 ARG A N 1
ATOM 597 C CA . ARG A 1 74 ? 3.375 -2.905 -31.114 1.00 73.62 74 ARG A CA 1
ATOM 598 C C . ARG A 1 74 ? 2.020 -2.430 -31.649 1.00 73.62 74 ARG A C 1
ATOM 600 O O . ARG A 1 74 ? 1.323 -3.250 -32.254 1.00 73.62 74 ARG A O 1
ATOM 607 N N . PHE A 1 75 ? 1.655 -1.168 -31.435 1.00 57.56 75 PHE A N 1
ATOM 608 C CA . PHE A 1 75 ? 0.414 -0.550 -31.912 1.00 57.56 75 PHE A CA 1
ATOM 609 C C . PHE A 1 75 ? 0.706 0.639 -32.830 1.00 57.56 75 PHE A C 1
ATOM 611 O O . PHE A 1 75 ? -0.170 0.922 -33.678 1.00 57.56 75 PHE A O 1
#

Organism: Pediococcus claussenii (strain ATCC BAA-344 / DSM 14800 / JCM 18046 / KCTC 3811 / LMG 21948 / P06) (NCBI:txid701521)

Secondary structure (DSSP, 8-state):
--HHHHHHHHHHHHHT--GGG--HHHHHHHHHHHHTTTHHHHHHHHHHHHHHHHHHHHHHHHHHHHHHHHHHTT-

Sequence (75 aa):
MNTRDELRQTYCEFFAIDPNKVRDDQVEAFFEKHSSTNFGALQNGYIEMAQLNRQITNDFSSCEAECEAHLLERF

InterPro domains:
  IPR013321 Arc-type ribbon-helix-helix [G3DSA:1.10.1220.10] (2-75)

Foldseek 3Di:
DPPLVVLLVVVCVVVVHDSVPDDSVVSVVVCVVPVPPPDVVVVVVCVVCVVVVVVVCVVCVVVVVVVVVVVVVVD

pLDDT: mean 83.38, std 9.12, range [57.06, 95.81]